Protein AF-A0A969NSK5-F1 (afdb_monomer_lite)

pLDDT: mean 77.55, std 13.93, range [50.09, 93.69]

Foldseek 3Di:
DVVVVCVVVVVCCVVPVPVSVVVVVCVVVVPDCPDPPNVVVVVVVVDDVPPPVPPPPPPPPDDDDDDDD

Secondary structure (DSSP, 8-state):
-HHHHHHHHHHHHHHSHHHHHHHHHHHHTT--TTSTTHHHHHHHTT--TT-----------SPPPPP--

Radius of gyration: 20.07 Å; chains: 1; bounding box: 28×56×41 Å

Structure (mmCIF, N/CA/C/O backbone):
data_AF-A0A969NSK5-F1
#
_entry.id   AF-A0A969NSK5-F1
#
loop_
_atom_site.group_PDB
_atom_site.id
_atom_site.type_symbol
_atom_site.label_atom_id
_atom_site.label_alt_id
_atom_site.label_comp_id
_atom_site.label_asym_id
_atom_site.label_entity_id
_atom_site.label_seq_id
_atom_site.pdbx_PDB_ins_code
_atom_site.Cartn_x
_atom_site.Cartn_y
_atom_site.Cartn_z
_atom_site.occupancy
_atom_site.B_iso_or_equiv
_atom_site.auth_seq_id
_atom_site.auth_comp_id
_atom_site.auth_asym_id
_atom_site.auth_atom_id
_atom_site.pdbx_PDB_model_num
ATOM 1 N N . MET A 1 1 ? 4.887 -10.811 -21.398 1.00 74.56 1 MET A N 1
ATOM 2 C CA . MET A 1 1 ? 3.544 -10.199 -21.442 1.00 74.56 1 MET A CA 1
ATOM 3 C C . MET A 1 1 ? 3.129 -9.781 -20.041 1.00 74.56 1 MET A C 1
ATOM 5 O O . MET A 1 1 ? 3.256 -8.612 -19.766 1.00 74.56 1 MET A O 1
ATOM 9 N N . PHE A 1 2 ? 2.795 -10.671 -19.101 1.00 77.19 2 PHE A N 1
ATOM 10 C CA . PHE A 1 2 ? 2.400 -10.235 -17.743 1.00 77.19 2 PHE A CA 1
ATOM 11 C C . PHE A 1 2 ? 3.552 -9.675 -16.875 1.00 77.19 2 PHE A C 1
ATOM 13 O O . PHE A 1 2 ? 3.440 -8.599 -16.304 1.00 77.19 2 PHE A O 1
ATOM 20 N N . LEU A 1 3 ? 4.700 -10.364 -16.809 1.00 79.06 3 LEU A N 1
ATOM 21 C CA . LEU A 1 3 ? 5.835 -9.937 -15.965 1.00 79.06 3 LEU A CA 1
ATOM 22 C C . LEU A 1 3 ? 6.488 -8.626 -16.431 1.00 79.06 3 LEU A C 1
ATOM 24 O O . LEU A 1 3 ? 7.014 -7.869 -15.624 1.00 79.06 3 LEU A O 1
ATOM 28 N N . THR A 1 4 ? 6.428 -8.347 -17.732 1.00 81.94 4 THR A N 1
ATOM 29 C CA . THR A 1 4 ? 6.901 -7.090 -18.323 1.00 81.94 4 THR A CA 1
ATOM 30 C C . THR A 1 4 ? 6.018 -5.903 -17.932 1.00 81.94 4 THR A C 1
ATOM 32 O O . THR A 1 4 ? 6.534 -4.806 -17.764 1.00 81.94 4 THR A O 1
ATOM 35 N N . GLU A 1 5 ? 4.722 -6.129 -17.700 1.00 85.81 5 GLU A N 1
ATOM 36 C CA . GLU A 1 5 ? 3.770 -5.106 -17.229 1.00 85.81 5 GLU A CA 1
ATOM 37 C C . GLU A 1 5 ? 3.882 -4.854 -15.717 1.00 85.81 5 GLU A C 1
ATOM 39 O O . GLU A 1 5 ? 3.499 -3.795 -15.233 1.00 85.81 5 GLU A O 1
ATOM 44 N N . LEU A 1 6 ? 4.439 -5.804 -14.951 1.00 84.50 6 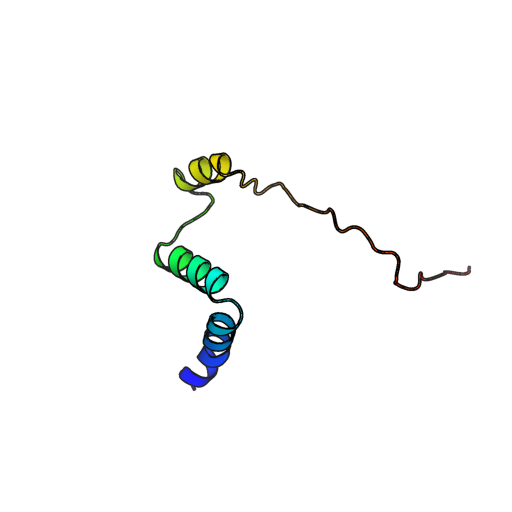LEU A N 1
ATOM 45 C CA . LEU A 1 6 ? 4.689 -5.653 -13.510 1.00 84.50 6 LEU A CA 1
ATOM 46 C C . LEU A 1 6 ? 6.032 -4.964 -13.204 1.00 84.50 6 LEU A C 1
ATOM 48 O O . LEU A 1 6 ? 6.268 -4.519 -12.078 1.00 84.50 6 LEU A O 1
ATOM 52 N N . ALA A 1 7 ? 6.911 -4.845 -14.203 1.00 86.38 7 ALA A N 1
ATOM 53 C CA . ALA A 1 7 ? 8.204 -4.176 -14.076 1.00 86.38 7 ALA A CA 1
ATOM 54 C C . ALA A 1 7 ? 8.116 -2.745 -13.492 1.00 86.38 7 ALA A C 1
ATOM 56 O O . ALA A 1 7 ? 8.917 -2.430 -12.609 1.00 86.38 7 ALA A O 1
ATOM 57 N N . PRO A 1 8 ? 7.133 -1.894 -13.863 1.00 83.25 8 PRO A N 1
ATOM 58 C CA . PRO A 1 8 ? 6.962 -0.571 -13.264 1.00 83.25 8 PRO A CA 1
ATOM 59 C C . PRO A 1 8 ? 6.622 -0.634 -11.768 1.00 83.25 8 PRO A C 1
ATOM 61 O O . PRO A 1 8 ? 7.095 0.197 -10.994 1.00 83.25 8 PRO A O 1
ATOM 64 N N . ALA A 1 9 ? 5.839 -1.628 -11.335 1.00 85.25 9 ALA A N 1
ATOM 65 C CA . ALA A 1 9 ? 5.490 -1.808 -9.926 1.00 85.25 9 ALA A CA 1
ATOM 66 C C . ALA A 1 9 ? 6.715 -2.222 -9.096 1.00 85.25 9 ALA A C 1
ATOM 68 O O . ALA A 1 9 ? 6.960 -1.648 -8.035 1.00 85.25 9 ALA A O 1
ATOM 69 N N . LEU A 1 10 ? 7.543 -3.139 -9.612 1.00 87.69 10 LEU A N 1
ATOM 70 C CA . LEU A 1 10 ? 8.823 -3.482 -8.979 1.00 87.69 10 LEU A CA 1
ATOM 71 C C . LEU A 1 10 ? 9.795 -2.294 -8.960 1.00 87.69 10 LEU A C 1
ATOM 73 O O . LEU A 1 10 ? 10.501 -2.088 -7.975 1.00 87.69 10 LEU A O 1
ATOM 77 N N . GLN A 1 11 ? 9.817 -1.475 -10.011 1.00 87.38 11 GLN A N 1
ATOM 78 C CA . GLN A 1 11 ? 10.636 -0.266 -10.029 1.00 87.38 11 GLN A CA 1
ATOM 79 C C . GLN A 1 11 ? 10.209 0.717 -8.926 1.00 87.38 11 GLN A C 1
ATOM 81 O O . GLN A 1 11 ? 11.063 1.298 -8.254 1.00 87.38 11 GLN A O 1
ATOM 86 N N . LYS A 1 12 ? 8.899 0.872 -8.688 1.00 87.69 12 LYS A N 1
ATOM 87 C CA . LYS A 1 12 ? 8.369 1.691 -7.585 1.00 87.69 12 LY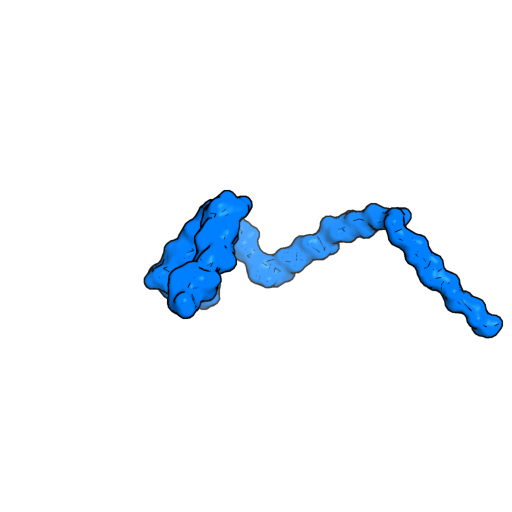S A CA 1
ATOM 88 C C . LYS A 1 12 ? 8.641 1.093 -6.205 1.00 87.69 12 LYS A C 1
ATOM 90 O O . LYS A 1 12 ? 8.971 1.856 -5.301 1.00 87.69 12 LYS A O 1
ATOM 95 N N . LEU A 1 13 ? 8.595 -0.233 -6.060 1.00 89.44 13 LEU A N 1
ATOM 96 C CA . LEU A 1 13 ? 9.011 -0.930 -4.838 1.00 89.44 13 LEU A CA 1
ATOM 97 C C . LEU A 1 13 ? 10.463 -0.586 -4.468 1.00 89.44 13 LEU A C 1
ATOM 99 O O . LEU A 1 13 ? 10.744 -0.308 -3.308 1.00 89.44 13 LEU A O 1
ATOM 103 N N . ILE A 1 14 ? 11.381 -0.567 -5.439 1.00 92.94 14 ILE A N 1
ATOM 104 C CA . ILE A 1 14 ? 12.797 -0.253 -5.184 1.00 92.94 14 ILE A CA 1
ATOM 105 C C . ILE A 1 14 ? 12.999 1.250 -4.934 1.00 92.94 14 ILE A C 1
ATOM 107 O O . ILE A 1 14 ? 13.780 1.633 -4.066 1.00 92.94 14 ILE A O 1
ATOM 111 N N . GLN A 1 15 ? 12.298 2.113 -5.674 1.00 93.69 15 GLN A N 1
ATOM 112 C CA . GLN A 1 15 ? 12.461 3.567 -5.575 1.00 93.69 15 GLN A CA 1
ATOM 113 C C . GLN A 1 15 ? 11.845 4.152 -4.294 1.00 93.69 15 GLN A C 1
ATOM 115 O O . GLN A 1 15 ? 12.383 5.105 -3.732 1.00 93.69 15 GLN A O 1
ATOM 120 N N . GLN A 1 16 ? 10.704 3.618 -3.848 1.00 92.44 16 GLN A N 1
ATOM 121 C CA . GLN A 1 16 ? 9.949 4.100 -2.687 1.00 92.44 16 GLN A CA 1
ATOM 122 C C . GLN A 1 16 ? 9.334 2.925 -1.904 1.00 92.44 16 GLN A C 1
ATOM 124 O O . GLN A 1 16 ? 8.108 2.785 -1.852 1.00 92.44 16 GLN A O 1
ATOM 129 N N . PRO A 1 17 ? 10.159 2.087 -1.251 1.00 89.94 17 PRO A N 1
ATOM 130 C CA . PRO A 1 17 ? 9.698 0.849 -0.620 1.00 89.94 17 PRO A CA 1
ATOM 131 C C . PRO A 1 17 ? 8.681 1.093 0.492 1.00 89.94 17 PRO A C 1
ATOM 133 O O . PRO A 1 17 ? 7.707 0.360 0.598 1.00 89.94 17 PRO A O 1
ATOM 136 N N . VAL A 1 18 ? 8.870 2.146 1.293 1.00 92.44 18 VAL A N 1
ATOM 137 C CA . VAL A 1 18 ? 7.993 2.450 2.434 1.00 92.44 18 VAL A CA 1
ATOM 138 C C . VAL A 1 18 ? 6.604 2.889 1.970 1.00 92.44 18 VAL A C 1
ATOM 140 O O . VAL A 1 18 ? 5.609 2.374 2.468 1.00 92.44 18 VAL A O 1
ATOM 143 N N . ALA A 1 19 ? 6.527 3.795 0.991 1.00 89.19 19 ALA A N 1
ATOM 144 C CA . ALA A 1 19 ? 5.252 4.263 0.445 1.00 89.19 19 ALA A CA 1
ATOM 145 C C . ALA A 1 19 ? 4.533 3.166 -0.358 1.00 89.19 19 ALA A C 1
ATOM 147 O O . ALA A 1 19 ? 3.312 3.042 -0.289 1.00 89.19 19 ALA A O 1
ATOM 148 N N . PHE A 1 20 ? 5.285 2.339 -1.096 1.00 93.12 20 PHE A N 1
ATOM 149 C CA . PHE A 1 20 ? 4.720 1.186 -1.792 1.00 93.12 20 PHE A CA 1
ATOM 150 C C . PHE A 1 20 ? 4.177 0.150 -0.803 1.00 93.12 20 PHE A C 1
ATOM 152 O O . PHE A 1 20 ? 3.046 -0.296 -0.956 1.00 93.12 20 PHE A O 1
ATOM 159 N N . ALA A 1 21 ? 4.953 -0.223 0.220 1.00 92.69 21 ALA A N 1
ATOM 160 C CA . ALA A 1 21 ? 4.542 -1.216 1.208 1.00 92.69 21 ALA A CA 1
ATOM 161 C C . ALA A 1 21 ? 3.330 -0.744 2.019 1.00 92.69 21 ALA A C 1
ATOM 163 O O . ALA A 1 21 ? 2.411 -1.530 2.232 1.00 92.69 21 ALA A O 1
ATOM 164 N N . SER A 1 22 ? 3.281 0.531 2.419 1.00 89.44 22 SER A N 1
ATOM 165 C CA . SER A 1 22 ? 2.112 1.077 3.115 1.00 89.44 22 SER A CA 1
ATOM 166 C C . SER A 1 22 ? 0.867 1.070 2.225 1.00 89.44 22 SER A C 1
ATOM 168 O O . SER A 1 22 ? -0.195 0.651 2.680 1.00 89.44 22 SER A O 1
ATOM 170 N N . GLY A 1 23 ? 0.996 1.442 0.946 1.00 88.62 23 GLY A N 1
ATOM 171 C CA . GLY A 1 23 ? -0.094 1.365 -0.029 1.00 88.62 23 GLY A CA 1
ATOM 172 C C . GLY A 1 23 ? -0.544 -0.071 -0.317 1.00 88.62 23 GLY A C 1
ATOM 173 O O . GLY A 1 23 ? -1.740 -0.341 -0.366 1.00 88.62 23 GLY A O 1
ATOM 174 N N . PHE A 1 24 ? 0.398 -1.007 -0.447 1.00 92.12 24 PHE A N 1
ATOM 175 C CA . PHE A 1 24 ? 0.111 -2.420 -0.688 1.00 92.12 24 PHE A CA 1
ATOM 176 C C . PHE A 1 24 ? -0.598 -3.065 0.506 1.00 92.12 24 PHE A C 1
ATOM 178 O O . PHE A 1 24 ? -1.637 -3.691 0.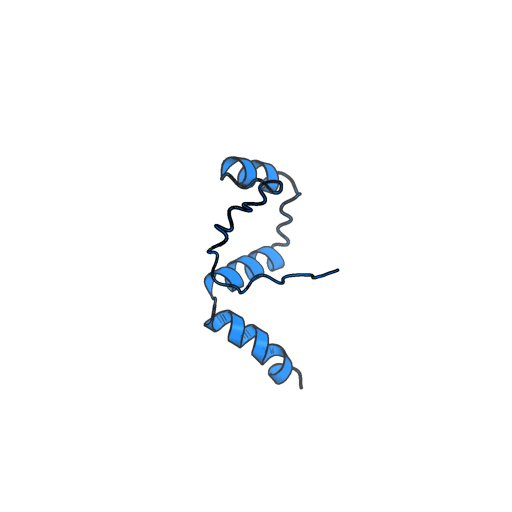326 1.00 92.12 24 PHE A O 1
ATOM 185 N N . VAL A 1 25 ? -0.087 -2.873 1.726 1.00 91.56 25 VAL A N 1
ATOM 186 C CA . VAL A 1 25 ? -0.715 -3.394 2.951 1.00 91.56 25 VAL A CA 1
ATOM 187 C C . VAL A 1 25 ? -2.088 -2.754 3.169 1.00 91.56 25 VAL A C 1
ATOM 189 O O . VAL A 1 25 ? -3.038 -3.472 3.469 1.00 91.56 25 VAL A O 1
ATOM 192 N N . SER A 1 26 ? -2.222 -1.441 2.951 1.00 89.25 26 SER A N 1
ATOM 193 C CA . SER A 1 26 ? -3.515 -0.745 3.013 1.00 89.25 26 SER A CA 1
ATOM 194 C C . SER A 1 26 ? -4.519 -1.307 1.999 1.00 89.25 26 SER A C 1
ATOM 196 O O . SER A 1 26 ? -5.662 -1.581 2.350 1.00 89.25 26 SER A O 1
ATOM 198 N N . GLY A 1 27 ? -4.080 -1.566 0.763 1.00 88.88 27 GLY A N 1
ATOM 199 C CA . GLY A 1 27 ? -4.916 -2.157 -0.282 1.00 88.88 27 GLY A CA 1
ATOM 200 C C . GLY A 1 27 ? -5.325 -3.603 0.008 1.00 88.88 27 GLY A C 1
ATOM 201 O O . GLY A 1 27 ? -6.496 -3.938 -0.132 1.00 88.88 27 GLY A O 1
ATOM 202 N N . VAL A 1 28 ? -4.393 -4.453 0.458 1.00 92.12 28 VAL A N 1
ATOM 203 C CA . VAL A 1 28 ? -4.672 -5.862 0.804 1.00 92.12 28 VAL A CA 1
ATOM 204 C C . VAL A 1 28 ? -5.648 -5.967 1.974 1.00 92.12 28 VAL A C 1
ATOM 206 O O . VAL A 1 28 ? -6.537 -6.814 1.958 1.00 92.12 28 VAL A O 1
ATOM 209 N N . LEU A 1 29 ? -5.494 -5.108 2.979 1.00 88.62 29 LEU A N 1
ATOM 210 C CA . LEU A 1 29 ? -6.382 -5.058 4.138 1.00 88.62 29 LEU A CA 1
ATOM 211 C C . LEU A 1 29 ? -7.645 -4.219 3.888 1.00 88.62 29 LEU A C 1
ATOM 213 O O . LEU A 1 29 ? -8.465 -4.094 4.794 1.00 88.62 29 LEU A O 1
ATOM 217 N N . HIS A 1 30 ? -7.802 -3.654 2.685 1.00 86.62 30 HIS A N 1
ATOM 218 C CA . HIS A 1 30 ? -8.930 -2.800 2.315 1.00 86.62 30 HIS A CA 1
ATOM 219 C C . HIS A 1 30 ? -9.163 -1.651 3.319 1.00 86.62 30 HIS A C 1
ATOM 221 O O . HIS A 1 30 ? -10.300 -1.300 3.628 1.00 86.62 30 HIS A O 1
ATOM 227 N N . LEU A 1 31 ? -8.084 -1.047 3.840 1.00 83.81 31 LEU A N 1
ATOM 228 C CA . LEU A 1 31 ? -8.190 0.079 4.769 1.00 83.81 31 LEU A CA 1
ATOM 229 C C . LEU A 1 31 ? -8.773 1.291 4.040 1.00 83.81 31 LEU A C 1
ATOM 231 O O . LEU A 1 31 ? -8.095 1.975 3.271 1.00 83.81 31 LEU A O 1
ATOM 235 N N . ASN A 1 32 ? -10.036 1.580 4.321 1.00 80.38 32 ASN A N 1
ATOM 236 C CA . ASN A 1 32 ? -10.683 2.794 3.870 1.00 80.38 32 ASN A CA 1
ATOM 237 C C . ASN A 1 32 ? -10.507 3.884 4.934 1.00 80.38 32 ASN A C 1
ATOM 239 O O . ASN A 1 32 ? -10.993 3.756 6.054 1.00 80.38 32 ASN A O 1
ATOM 243 N N . LEU A 1 33 ? -9.820 4.975 4.586 1.00 78.62 33 LEU A N 1
ATOM 244 C CA . LEU A 1 33 ? -9.551 6.090 5.507 1.00 78.62 33 LEU A CA 1
ATOM 245 C C . LEU A 1 33 ? -10.836 6.787 5.989 1.00 78.62 33 LEU A C 1
ATOM 247 O O . LEU A 1 33 ? -10.797 7.519 6.975 1.00 78.62 33 LEU A O 1
ATOM 251 N N . ASN A 1 34 ? -11.958 6.573 5.296 1.00 81.19 34 ASN A N 1
ATOM 252 C CA . ASN A 1 34 ? -13.269 7.115 5.637 1.00 81.19 34 ASN A CA 1
ATOM 253 C C . ASN A 1 34 ? -14.108 6.173 6.516 1.00 81.19 34 ASN A C 1
ATOM 255 O O . ASN A 1 34 ? -15.174 6.582 6.972 1.00 81.19 34 ASN A O 1
ATOM 259 N N . GLU A 1 35 ? -13.658 4.940 6.761 1.00 84.12 35 GLU A N 1
ATOM 260 C CA . GLU A 1 35 ? -14.357 4.002 7.640 1.00 84.12 35 GLU A CA 1
ATOM 261 C C . GLU A 1 35 ? -13.961 4.177 9.111 1.00 84.12 35 GLU A C 1
ATOM 263 O O . GLU A 1 35 ? -12.797 4.401 9.457 1.00 84.12 35 GLU A O 1
ATOM 268 N N . GLU A 1 36 ? -14.942 4.031 10.003 1.00 82.62 36 GLU A N 1
ATOM 269 C CA . GLU A 1 36 ? -14.694 3.922 11.441 1.00 82.62 36 GLU A CA 1
ATOM 270 C C . GLU A 1 36 ? -14.242 2.491 11.796 1.00 82.62 36 GLU A C 1
ATOM 272 O O . GLU A 1 36 ? -14.767 1.532 11.232 1.00 82.62 36 GLU A O 1
ATOM 277 N N . PRO A 1 37 ? -13.293 2.291 12.735 1.00 83.75 37 PRO A N 1
ATOM 278 C CA . PRO A 1 37 ? -12.685 3.276 13.639 1.00 83.75 37 PRO A CA 1
ATOM 279 C C . PRO A 1 37 ? -11.401 3.933 13.099 1.00 83.75 37 PRO A C 1
ATOM 281 O O . PRO A 1 37 ? -10.778 4.730 13.804 1.00 83.75 37 PRO A O 1
ATOM 284 N N . LEU A 1 38 ? -10.966 3.576 11.886 1.00 83.75 38 LEU A N 1
ATOM 285 C CA . LEU A 1 38 ? -9.692 4.023 11.321 1.00 83.75 38 LEU A CA 1
ATOM 286 C C . LEU A 1 38 ? -9.655 5.541 11.138 1.00 83.75 38 LEU A C 1
ATOM 288 O O . LEU A 1 38 ? -8.667 6.160 11.524 1.00 83.75 38 LEU A O 1
ATOM 292 N N . SER A 1 39 ? -10.729 6.134 10.616 1.00 83.88 39 SER A N 1
ATOM 293 C CA . SER A 1 39 ? -10.876 7.584 10.451 1.00 83.88 39 SER A CA 1
ATOM 294 C C . SER A 1 39 ? -10.638 8.338 11.766 1.00 83.88 39 SER A C 1
ATOM 296 O O . SER A 1 39 ? -9.759 9.196 11.834 1.00 83.88 39 SER A O 1
ATOM 298 N N . GLN A 1 40 ? -11.320 7.942 12.847 1.00 85.38 40 GLN A N 1
ATOM 299 C CA . GLN A 1 40 ? -11.163 8.554 14.172 1.00 85.38 40 GLN A CA 1
ATOM 300 C C . GLN A 1 40 ? -9.762 8.361 14.758 1.00 85.38 40 GLN A C 1
ATOM 302 O O . GLN A 1 40 ? -9.229 9.241 15.438 1.00 85.38 40 GLN A O 1
ATOM 307 N N . TRP A 1 41 ? -9.150 7.197 14.533 1.00 87.81 41 TRP A N 1
ATOM 308 C CA . TRP A 1 41 ? -7.771 6.970 14.953 1.00 87.81 41 TRP A CA 1
ATOM 309 C C . TRP A 1 41 ? -6.802 7.884 14.192 1.00 87.81 41 TRP A C 1
ATOM 311 O O . TRP A 1 41 ? -5.906 8.466 14.803 1.00 87.81 41 TRP A O 1
ATOM 321 N N . LEU A 1 42 ? -7.009 8.055 12.887 1.00 86.00 42 LEU A N 1
ATOM 322 C CA . LEU A 1 42 ? -6.158 8.847 12.005 1.00 86.00 42 LEU A CA 1
ATOM 323 C C . LEU A 1 42 ? -6.262 10.351 12.312 1.00 86.00 42 LEU A C 1
ATOM 325 O O . LEU A 1 42 ? -5.238 11.035 12.363 1.00 86.00 42 LEU A O 1
ATOM 329 N N . GLU A 1 43 ? -7.461 10.844 12.633 1.00 86.81 43 GLU A N 1
ATOM 330 C CA . GLU A 1 43 ? -7.674 12.206 13.145 1.00 86.81 43 GLU A CA 1
ATOM 331 C C . GLU A 1 43 ? -6.858 12.469 14.419 1.00 86.81 43 GLU A C 1
ATOM 333 O O . GLU A 1 43 ? -6.201 13.505 14.541 1.00 86.81 43 GLU A O 1
ATOM 338 N N . LYS A 1 44 ? -6.803 11.499 15.343 1.00 86.56 44 LYS A N 1
ATOM 339 C CA . LYS A 1 44 ? -5.964 11.590 16.554 1.00 86.56 44 LYS A CA 1
ATOM 340 C C . LYS A 1 44 ? -4.466 11.578 16.246 1.00 86.56 44 LYS A C 1
ATOM 342 O O . LYS A 1 44 ? -3.695 12.117 17.035 1.00 86.56 44 LYS A O 1
ATOM 347 N N . GLN A 1 45 ? -4.053 10.984 15.124 1.00 85.19 45 GLN A N 1
ATOM 348 C CA . GLN A 1 45 ? -2.668 11.040 14.638 1.00 85.19 45 GLN A CA 1
ATOM 349 C C . GLN A 1 45 ? -2.346 12.347 13.889 1.00 85.19 45 GLN A C 1
ATOM 351 O O . GLN A 1 45 ? -1.226 12.513 13.408 1.00 85.19 45 GLN A O 1
ATOM 356 N N . GLY A 1 46 ? -3.294 13.287 13.786 1.00 82.94 46 GLY A N 1
ATOM 357 C CA . GLY A 1 46 ? -3.095 14.569 13.107 1.00 82.94 46 GLY A CA 1
ATOM 358 C C . GLY A 1 46 ? -3.329 14.522 11.597 1.00 82.94 46 GLY A C 1
ATOM 359 O O . GLY A 1 46 ? -2.983 15.474 10.894 1.00 82.94 46 GLY A O 1
ATOM 360 N N . TYR A 1 47 ? -3.922 13.445 11.077 1.00 80.00 47 TYR A N 1
ATOM 361 C CA . TYR A 1 47 ? -4.395 13.422 9.699 1.00 80.00 47 TYR A CA 1
ATOM 362 C C . TYR A 1 47 ? -5.675 14.242 9.583 1.00 80.00 47 TYR A C 1
ATOM 364 O O . TYR A 1 47 ? -6.692 13.925 10.194 1.00 80.00 47 TYR A O 1
ATOM 372 N N . ASN A 1 48 ? -5.623 15.289 8.769 1.00 75.88 48 ASN A N 1
ATOM 373 C CA . ASN A 1 48 ? -6.785 16.086 8.417 1.00 75.88 48 ASN A CA 1
ATOM 374 C C . ASN A 1 48 ? -6.931 16.061 6.887 1.00 75.88 48 ASN A C 1
ATOM 376 O O . ASN A 1 48 ? -6.115 16.696 6.212 1.00 75.88 48 ASN A O 1
ATOM 380 N N . PRO A 1 49 ? -7.941 15.374 6.321 1.00 65.50 49 PRO A N 1
ATOM 381 C CA . PRO A 1 49 ? -8.127 15.279 4.869 1.00 65.50 49 PRO A CA 1
ATOM 382 C C . PRO A 1 49 ? -8.395 16.643 4.211 1.00 65.50 49 PRO A C 1
ATOM 384 O O . PRO A 1 49 ? -8.217 16.795 3.006 1.00 65.50 49 PRO A O 1
ATOM 387 N N . THR A 1 50 ? -8.770 17.653 5.003 1.00 65.88 50 THR A N 1
ATOM 388 C CA . THR A 1 50 ? -9.015 19.032 4.548 1.00 65.88 50 THR A CA 1
ATOM 389 C C . THR A 1 50 ? -7.753 19.908 4.599 1.00 65.88 50 THR A C 1
ATOM 391 O O . THR A 1 50 ? -7.750 21.028 4.087 1.00 65.88 50 THR A O 1
ATOM 394 N N . SER A 1 51 ? -6.653 19.427 5.191 1.00 57.22 51 SER A N 1
ATOM 395 C CA . SER A 1 51 ? -5.400 20.182 5.275 1.00 57.22 51 SER A CA 1
ATOM 396 C C . SER A 1 51 ? -4.610 20.061 3.972 1.00 57.22 51 SER A C 1
ATOM 398 O O . SER A 1 51 ? -3.617 19.341 3.865 1.00 57.22 51 SER A O 1
ATOM 400 N N . ASN A 1 52 ? -5.052 20.795 2.952 1.00 51.47 52 ASN A N 1
ATOM 401 C CA . ASN A 1 52 ? -4.182 21.171 1.848 1.00 51.47 52 ASN A CA 1
ATOM 402 C C . ASN A 1 52 ? -3.059 22.032 2.428 1.00 51.47 52 ASN A C 1
ATOM 404 O O . ASN A 1 52 ? -3.219 23.244 2.574 1.00 51.47 52 ASN A O 1
ATOM 408 N N . ASN A 1 53 ? -1.913 21.427 2.741 1.00 54.97 53 ASN A N 1
ATOM 409 C CA . ASN A 1 53 ? -0.704 22.177 3.054 1.00 54.97 53 ASN A CA 1
ATOM 410 C C . ASN A 1 53 ? -0.172 22.824 1.763 1.00 54.97 53 ASN A C 1
ATOM 412 O O . ASN A 1 53 ? 0.815 22.394 1.172 1.00 54.97 53 ASN A O 1
ATOM 416 N N . SER A 1 54 ? -0.872 23.855 1.294 1.00 51.84 54 SER A N 1
ATOM 417 C CA . SER A 1 54 ? -0.426 24.753 0.233 1.00 51.84 54 SER A CA 1
ATOM 418 C C . SER A 1 54 ? 0.460 25.838 0.837 1.00 51.84 54 SER A C 1
ATOM 420 O O . SER A 1 54 ? 0.194 27.024 0.690 1.00 51.84 54 SER A O 1
ATOM 422 N N . SER A 1 55 ? 1.538 25.443 1.510 1.00 53.06 55 SER A N 1
ATOM 423 C CA . SER A 1 55 ? 2.688 26.321 1.713 1.00 53.06 55 SER A CA 1
ATOM 424 C C . SER A 1 55 ? 3.768 25.935 0.706 1.00 53.06 55 SER A C 1
ATOM 426 O O . SER A 1 55 ? 4.887 25.568 1.062 1.00 53.06 55 SER A O 1
ATOM 428 N N . VAL A 1 56 ? 3.431 25.990 -0.587 1.00 50.97 56 VAL A N 1
ATOM 429 C CA . VAL A 1 56 ? 4.469 26.163 -1.602 1.00 50.97 56 VAL A CA 1
ATOM 430 C C . VAL A 1 56 ? 4.958 27.591 -1.418 1.00 50.97 56 VAL A C 1
ATOM 432 O O . VAL A 1 56 ? 4.345 28.5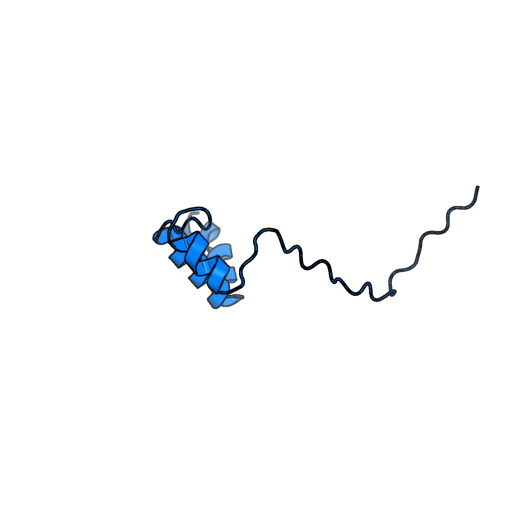37 -1.913 1.00 50.97 56 VAL A O 1
ATOM 435 N N . THR A 1 57 ? 6.047 27.753 -0.670 1.00 52.75 57 THR A N 1
ATOM 436 C CA . THR A 1 57 ? 6.890 28.942 -0.769 1.00 52.75 57 THR A CA 1
ATOM 437 C C . THR A 1 57 ? 7.254 29.071 -2.243 1.00 52.75 57 THR A C 1
ATOM 439 O O . THR A 1 57 ? 8.077 28.313 -2.757 1.00 52.75 57 THR A O 1
ATOM 442 N N . LYS A 1 58 ? 6.562 29.967 -2.958 1.00 51.94 58 LYS A N 1
ATOM 443 C CA . LYS A 1 58 ? 6.875 30.323 -4.341 1.00 51.94 58 LYS A CA 1
ATOM 444 C C . LYS A 1 58 ? 8.237 31.000 -4.319 1.00 51.94 58 LYS A C 1
ATOM 446 O O . LYS A 1 58 ? 8.326 32.212 -4.172 1.00 51.94 58 LYS A O 1
ATOM 451 N N . ASN A 1 59 ? 9.291 30.198 -4.428 1.00 50.09 59 ASN A N 1
ATOM 452 C CA . ASN A 1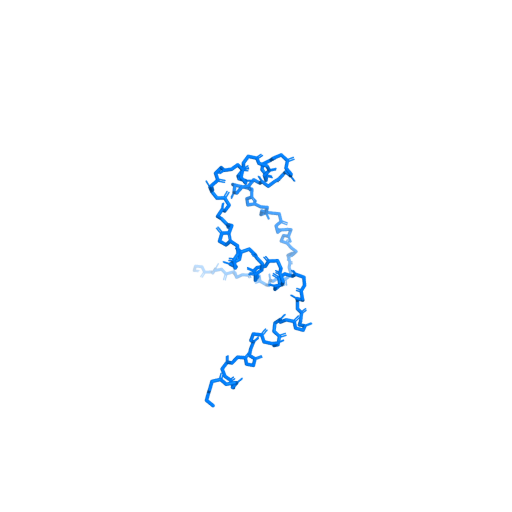 59 ? 10.606 30.708 -4.753 1.00 50.09 59 ASN A CA 1
ATOM 453 C C . ASN A 1 59 ? 10.486 31.312 -6.159 1.00 50.09 59 ASN A C 1
ATOM 455 O O . ASN A 1 59 ? 10.158 30.620 -7.128 1.00 50.09 59 ASN A O 1
ATOM 459 N N . SER A 1 60 ? 10.592 32.632 -6.220 1.00 56.09 60 SER A N 1
ATOM 460 C CA . SER A 1 60 ? 10.321 33.487 -7.370 1.00 56.09 60 SER A CA 1
ATOM 461 C C . SER A 1 60 ? 11.452 33.412 -8.395 1.00 56.09 60 SER A C 1
ATOM 463 O O . SER A 1 60 ? 12.114 34.408 -8.655 1.00 56.09 60 SER A O 1
ATOM 465 N N . ASP A 1 61 ? 11.664 32.227 -8.968 1.00 57.75 61 ASP A N 1
ATOM 466 C CA . ASP A 1 61 ? 12.743 31.954 -9.929 1.00 57.75 61 ASP A CA 1
ATOM 467 C C . ASP A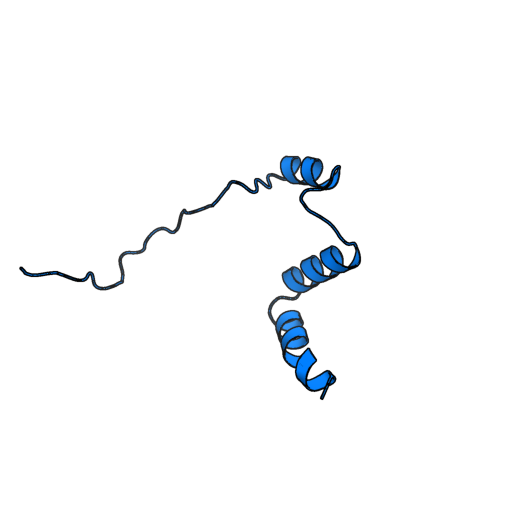 1 61 ? 12.200 31.403 -11.258 1.00 57.75 61 ASP A C 1
ATOM 469 O O . ASP A 1 61 ? 12.766 30.524 -11.910 1.00 57.75 61 ASP A O 1
ATOM 473 N N . ARG A 1 62 ? 11.031 31.907 -11.670 1.00 61.19 62 ARG A N 1
ATOM 474 C CA . ARG A 1 62 ? 10.513 31.707 -13.029 1.00 61.19 62 ARG A CA 1
ATOM 475 C C . ARG A 1 62 ? 10.214 33.066 -13.663 1.00 61.19 62 ARG A C 1
ATOM 477 O O . ARG A 1 62 ? 9.554 33.887 -13.016 1.00 61.19 62 ARG A O 1
ATOM 484 N N . PRO A 1 63 ? 10.657 33.303 -14.911 1.00 63.38 63 PRO A N 1
ATOM 485 C CA . PRO A 1 63 ? 10.446 34.575 -15.590 1.00 63.38 63 PRO A CA 1
ATOM 486 C C . PRO A 1 63 ? 8.946 34.858 -15.716 1.00 63.38 63 PRO A C 1
ATOM 488 O O . PRO A 1 63 ? 8.172 33.991 -16.124 1.00 63.38 63 PRO A O 1
ATOM 491 N N . GLN A 1 64 ? 8.536 36.054 -15.295 1.00 72.19 64 GLN A N 1
ATOM 492 C CA . GLN A 1 64 ? 7.139 36.484 -15.310 1.00 72.19 64 GLN A CA 1
ATOM 493 C C . GLN A 1 64 ? 6.766 36.986 -16.709 1.00 72.19 64 GLN A C 1
ATOM 495 O O . GLN A 1 64 ? 7.516 37.741 -17.326 1.00 72.19 64 GLN A O 1
ATOM 500 N N . SER A 1 65 ? 5.602 36.572 -17.207 1.00 66.25 65 SER A N 1
ATOM 501 C CA . SER A 1 65 ? 5.062 37.026 -18.489 1.00 66.25 65 SER A CA 1
ATOM 502 C C . SER A 1 65 ? 4.553 38.465 -18.380 1.00 66.25 65 SER A C 1
ATOM 504 O O . SER A 1 65 ? 3.614 38.719 -17.624 1.00 66.25 65 SER A O 1
ATOM 506 N N . ILE A 1 66 ? 5.135 39.387 -19.151 1.00 61.62 66 ILE A N 1
ATOM 507 C CA . ILE A 1 66 ? 4.586 40.734 -19.359 1.00 61.62 66 ILE A CA 1
ATOM 508 C C . ILE A 1 66 ? 3.577 40.667 -20.517 1.00 61.62 66 ILE A C 1
ATOM 510 O O . ILE A 1 66 ? 3.888 40.115 -21.571 1.00 61.62 66 ILE A O 1
ATOM 514 N N . ASN A 1 67 ? 2.366 41.187 -20.319 1.00 65.81 67 ASN A N 1
ATOM 515 C CA . ASN A 1 67 ? 1.459 41.509 -21.423 1.00 65.81 67 ASN A CA 1
ATOM 516 C C . ASN A 1 67 ? 1.599 43.003 -21.713 1.00 65.81 67 ASN A C 1
ATOM 518 O O . ASN A 1 67 ? 1.634 43.800 -20.775 1.00 65.81 67 ASN A O 1
ATOM 522 N N . ILE A 1 68 ? 1.707 43.362 -22.989 1.00 52.47 68 ILE A N 1
ATOM 523 C CA . ILE A 1 68 ? 1.660 44.749 -23.453 1.00 52.47 68 ILE A CA 1
ATOM 524 C C . ILE A 1 68 ? 0.432 44.849 -24.357 1.00 52.47 68 ILE A C 1
ATOM 526 O O . ILE A 1 68 ? 0.334 44.076 -25.310 1.00 52.47 68 ILE A O 1
ATOM 530 N N . ASP A 1 69 ? -0.490 45.740 -23.983 1.00 56.19 69 ASP A N 1
ATOM 531 C CA . ASP A 1 69 ? -1.646 46.167 -24.788 1.00 56.19 69 ASP A CA 1
ATOM 532 C C . ASP A 1 69 ? -1.210 46.847 -26.096 1.00 56.19 69 ASP A C 1
ATOM 534 O O . ASP A 1 69 ? -0.251 47.659 -26.053 1.00 56.19 69 ASP A O 1
#

Sequence (69 aa):
MFLTELAPALQKLIQQPVAFASGFVSGVLHLNLNEEPLSQWLEKQGYNPTSNNSSVTKNSDRPQSINID